Protein AF-A0A5S4F554-F1 (afdb_monomer)

pLDDT: mean 81.74, std 16.65, range [41.47, 95.06]

Nearest PDB structures (foldseek):
  8y7m-assembly1_E  TM=3.000E-01  e=9.072E+00  Influenza A virus (A/nt/60/1968(H3N2))

Solvent-accessible surface area (backbone atoms only — not comparable to full-atom values): 5699 Å² total; per-residue (Å²): 130,79,80,85,76,46,66,34,41,70,66,52,51,30,54,48,36,31,70,71,49,70,40,84,61,59,70,66,56,57,52,46,41,52,51,50,24,53,48,29,72,76,71,40,74,80,87,61,80,95,77,64,80,84,75,72,62,55,78,77,62,79,45,71,58,96,90,38,61,19,28,49,45,72,60,51,55,55,45,35,43,77,59,67,75,45,62,74,63,82,76,129

Organism: NCBI:txid103838

Foldseek 3Di:
DDQPPQWDFLVRLQVVCCVQFVDHDDSVVSVVLVVQLVCCVVPNQPCDPDDDPRQDGQDAFPDADPNTGIHRSVSRVVSCCVNVVGPRPPDD

Radius of gyration: 13.93 Å; Cα contacts (8 Å, |Δi|>4): 96; chains: 1; bounding box: 41×23×31 Å

Secondary structure (DSSP, 8-state):
--GGG-EE-HHHHHHHHHHHH-----HHHHHHHHHHHHHHHHHSS----SSS--PPPPPPPSEEETTEEEEEHHHHHHHHHHTTSSPPP---

Sequence (92 aa):
MDHKHDVVGYAEIIERAKEDFGADFPMSTVRNWEKYRRAWVAKGSPTRSGLRPRETPMPEPVATVNGVPGWCWREIHAWLIASHRVTEPAGE

Structure (mmCIF, N/CA/C/O backbone):
data_AF-A0A5S4F554-F1
#
_entry.id   AF-A0A5S4F554-F1
#
loop_
_atom_site.group_PDB
_atom_site.id
_atom_site.type_symbol
_atom_site.label_atom_id
_atom_site.label_alt_id
_atom_site.label_comp_id
_atom_site.label_asym_id
_atom_site.label_entity_id
_atom_site.label_seq_id
_atom_site.pdbx_PDB_ins_code
_atom_site.Cartn_x
_atom_site.Cartn_y
_atom_site.Cartn_z
_atom_site.occupancy
_atom_site.B_iso_or_equiv
_atom_site.auth_seq_id
_atom_site.auth_comp_id
_atom_site.auth_asym_id
_atom_site.auth_atom_id
_atom_site.pdbx_PDB_model_num
ATOM 1 N N . MET A 1 1 ? -21.929 -8.525 -11.341 1.00 43.66 1 MET A N 1
ATOM 2 C CA . MET A 1 1 ? -21.537 -7.283 -10.644 1.00 43.66 1 MET A CA 1
ATOM 3 C C . MET A 1 1 ? -20.353 -6.712 -11.399 1.00 43.66 1 MET A C 1
ATOM 5 O O . MET A 1 1 ? -19.470 -7.473 -11.765 1.00 43.66 1 MET A O 1
ATOM 9 N N . ASP A 1 2 ? -20.434 -5.444 -11.783 1.00 41.47 2 ASP A N 1
ATOM 10 C CA . ASP A 1 2 ? -19.602 -4.826 -12.818 1.00 41.47 2 ASP A CA 1
ATOM 11 C C . ASP A 1 2 ? -18.152 -4.626 -12.332 1.00 41.47 2 ASP A C 1
ATOM 13 O O . ASP A 1 2 ? -17.855 -3.722 -11.557 1.00 41.47 2 ASP A O 1
ATOM 17 N N . HIS A 1 3 ? -17.237 -5.504 -12.753 1.00 45.41 3 HIS A N 1
ATOM 18 C CA . HIS A 1 3 ? -15.826 -5.490 -12.336 1.00 45.41 3 HIS A CA 1
ATOM 19 C C . HIS A 1 3 ? -15.023 -4.291 -12.885 1.00 45.41 3 HIS A C 1
ATOM 21 O O . HIS A 1 3 ? -13.841 -4.160 -12.575 1.00 45.41 3 HIS A O 1
ATOM 27 N N . LYS A 1 4 ? -15.626 -3.409 -13.698 1.00 50.50 4 LYS A N 1
ATOM 28 C CA . LYS A 1 4 ? -14.933 -2.253 -14.295 1.00 50.50 4 LYS A CA 1
ATOM 29 C C . LYS A 1 4 ? -14.735 -1.067 -13.345 1.00 50.50 4 LYS A C 1
ATOM 31 O O . LYS A 1 4 ? -13.928 -0.201 -13.662 1.00 50.50 4 LYS A O 1
ATOM 36 N N . HIS A 1 5 ? -15.427 -1.027 -12.205 1.00 60.75 5 HIS A N 1
ATOM 37 C CA . HIS A 1 5 ? -15.463 0.153 -11.328 1.00 60.75 5 HIS A CA 1
ATOM 38 C C . HIS A 1 5 ? -14.638 0.045 -10.038 1.00 60.75 5 HIS A C 1
ATOM 40 O O . HIS A 1 5 ? -14.672 0.965 -9.228 1.00 60.75 5 HIS A O 1
ATOM 46 N 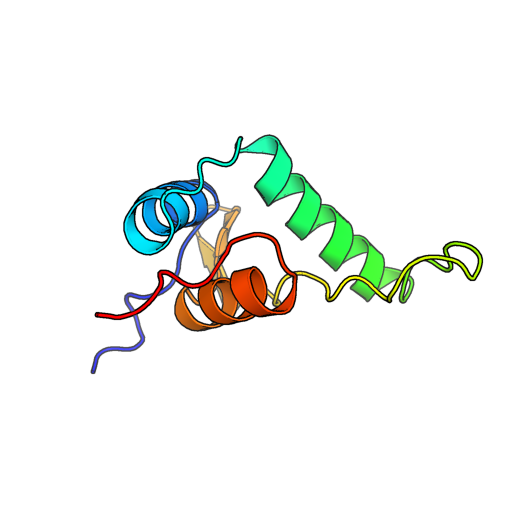N . ASP A 1 6 ? -13.880 -1.035 -9.838 1.00 85.75 6 ASP A N 1
ATOM 47 C CA . ASP A 1 6 ? -13.116 -1.238 -8.597 1.00 85.75 6 ASP A CA 1
ATOM 48 C C . ASP A 1 6 ? -11.609 -0.976 -8.747 1.00 85.75 6 ASP A C 1
ATOM 50 O O . ASP A 1 6 ? -10.793 -1.510 -7.996 1.00 85.75 6 ASP A O 1
ATOM 54 N N . VAL A 1 7 ? -11.231 -0.185 -9.755 1.00 90.50 7 VAL A N 1
ATOM 55 C CA . VAL A 1 7 ? -9.845 0.245 -9.957 1.00 90.50 7 VAL A CA 1
ATOM 56 C C . VAL A 1 7 ? -9.600 1.509 -9.145 1.00 90.50 7 VAL A C 1
ATOM 58 O O . VAL A 1 7 ? -10.211 2.532 -9.426 1.00 90.50 7 VAL A O 1
ATOM 61 N N . VAL A 1 8 ? -8.685 1.435 -8.183 1.00 92.31 8 VAL A N 1
ATOM 62 C CA . VAL A 1 8 ? -8.331 2.534 -7.282 1.00 92.31 8 VAL A CA 1
ATOM 63 C C . VAL A 1 8 ? -6.906 3.022 -7.517 1.00 92.31 8 VAL A C 1
ATOM 65 O O . VAL A 1 8 ? -5.977 2.228 -7.697 1.00 92.31 8 VAL A O 1
ATOM 68 N N . GLY A 1 9 ? -6.727 4.341 -7.503 1.00 93.56 9 GLY A N 1
ATOM 69 C CA . GLY A 1 9 ? -5.424 4.997 -7.436 1.00 93.56 9 GLY A CA 1
ATOM 70 C C . GLY A 1 9 ? -4.947 5.211 -5.996 1.00 93.56 9 GLY A C 1
ATOM 71 O O . GLY A 1 9 ? -5.583 4.808 -5.027 1.00 93.56 9 GLY A O 1
ATOM 72 N N . TYR A 1 10 ? -3.818 5.904 -5.829 1.00 94.25 10 TYR A N 1
ATOM 73 C CA . TYR A 1 10 ? -3.250 6.146 -4.497 1.00 94.25 10 TYR A CA 1
ATOM 74 C C . TYR A 1 10 ? -4.179 6.889 -3.534 1.00 94.25 10 TYR A C 1
ATOM 76 O O . TYR A 1 10 ? -4.197 6.564 -2.354 1.00 94.25 10 TYR A O 1
ATOM 84 N N . ALA A 1 11 ? -4.890 7.910 -4.024 1.00 93.31 11 ALA A N 1
ATOM 85 C CA . ALA A 1 11 ? -5.780 8.716 -3.192 1.00 93.31 11 ALA A CA 1
ATOM 86 C C . ALA A 1 11 ? -6.979 7.885 -2.720 1.00 93.31 11 ALA A C 1
ATOM 88 O O . ALA A 1 11 ? -7.251 7.835 -1.528 1.00 93.31 11 ALA A O 1
ATOM 89 N N . GLU A 1 12 ? -7.599 7.141 -3.634 1.00 94.06 12 GLU A N 1
ATOM 90 C CA . GLU A 1 12 ? -8.740 6.274 -3.328 1.00 94.06 12 GLU A CA 1
ATOM 91 C C . GLU A 1 12 ? -8.366 5.133 -2.375 1.00 94.06 12 GLU A C 1
ATOM 93 O O . GLU A 1 12 ? -9.166 4.767 -1.524 1.00 94.06 12 GLU A O 1
ATOM 98 N N . ILE A 1 13 ? -7.138 4.598 -2.454 1.00 94.62 13 ILE A N 1
ATOM 99 C CA . ILE A 1 13 ? -6.643 3.627 -1.463 1.00 94.62 13 ILE A CA 1
ATOM 100 C C . ILE A 1 13 ? -6.647 4.228 -0.052 1.00 94.62 13 ILE A C 1
ATOM 102 O O . ILE A 1 13 ? -6.969 3.523 0.898 1.00 94.62 13 ILE A O 1
ATOM 106 N N . ILE A 1 14 ? -6.279 5.504 0.101 1.00 95.06 14 ILE A N 1
ATOM 107 C CA . ILE A 1 14 ? -6.254 6.183 1.406 1.00 95.06 14 ILE A CA 1
ATOM 108 C C . ILE A 1 14 ? -7.677 6.436 1.893 1.00 95.06 14 ILE A C 1
ATOM 110 O O . ILE A 1 14 ? -7.987 6.130 3.040 1.00 95.06 14 ILE A O 1
ATOM 114 N N . GLU A 1 15 ? -8.533 6.972 1.022 1.00 94.81 15 GLU A N 1
ATOM 115 C CA . GLU A 1 15 ? -9.931 7.269 1.343 1.00 94.81 15 GLU A CA 1
ATOM 116 C C . GLU A 1 15 ? -10.669 6.003 1.781 1.00 94.81 15 GLU A C 1
ATOM 118 O O . GLU A 1 15 ? -11.196 5.956 2.891 1.00 94.81 15 GLU A O 1
ATOM 123 N N . ARG A 1 16 ? -10.594 4.930 0.990 1.00 94.31 16 ARG A N 1
ATOM 124 C CA . ARG A 1 16 ? -11.247 3.664 1.335 1.00 94.31 16 ARG A CA 1
ATOM 125 C C . ARG A 1 16 ? -10.607 2.968 2.528 1.00 94.31 16 ARG A C 1
ATOM 127 O O . ARG A 1 16 ? -11.316 2.371 3.323 1.00 94.31 16 ARG A O 1
ATOM 134 N N . ALA A 1 17 ? -9.287 3.061 2.718 1.00 93.06 17 ALA A N 1
ATOM 135 C CA . ALA A 1 17 ? -8.667 2.497 3.919 1.00 93.06 17 ALA A CA 1
ATOM 136 C C . ALA A 1 17 ? -9.130 3.208 5.202 1.00 93.06 17 ALA A C 1
ATOM 138 O O . ALA A 1 17 ? -9.255 2.581 6.257 1.00 93.06 17 ALA A O 1
ATOM 139 N N . LYS A 1 18 ? -9.410 4.509 5.106 1.00 93.94 18 LYS A N 1
ATOM 140 C CA . LYS A 1 18 ? -9.977 5.291 6.198 1.00 93.94 18 LYS A CA 1
ATOM 141 C C . LYS A 1 18 ? -11.441 4.941 6.450 1.00 93.94 18 LYS A C 1
ATOM 143 O O . LYS A 1 18 ? -11.827 4.854 7.609 1.00 93.94 18 LYS A O 1
ATOM 148 N N . GLU A 1 19 ? -12.228 4.731 5.399 1.00 92.06 19 GLU A N 1
ATOM 149 C CA . GLU A 1 19 ? -13.636 4.322 5.497 1.00 92.06 19 GLU A CA 1
ATOM 150 C C . GLU A 1 19 ? -13.789 2.894 6.046 1.00 92.06 19 GLU A C 1
ATOM 152 O O . GLU A 1 19 ? -14.504 2.698 7.026 1.00 92.06 19 GLU A O 1
ATOM 157 N N . ASP A 1 20 ? -13.069 1.924 5.477 1.00 91.38 20 ASP A N 1
ATOM 158 C CA . ASP A 1 20 ? -13.225 0.497 5.791 1.00 91.38 20 ASP A CA 1
ATOM 159 C C . ASP A 1 20 ? -12.520 0.099 7.102 1.00 91.38 20 ASP A C 1
ATOM 161 O O . ASP A 1 20 ? -12.990 -0.783 7.822 1.00 91.38 20 ASP A O 1
ATOM 165 N N . PHE A 1 21 ? -11.389 0.739 7.438 1.00 90.94 21 PHE A N 1
ATOM 166 C CA . PHE A 1 21 ? -10.546 0.345 8.580 1.00 90.94 21 PHE A CA 1
ATOM 167 C C . PHE A 1 21 ? -10.292 1.455 9.607 1.00 90.94 21 PHE A C 1
ATOM 169 O O . PHE A 1 21 ? -9.594 1.222 10.596 1.00 90.94 21 PHE A O 1
ATOM 176 N N . GLY A 1 22 ? -10.758 2.686 9.370 1.00 92.12 22 GLY A N 1
ATOM 177 C CA . GLY A 1 22 ? -10.367 3.840 10.188 1.00 92.12 22 GLY A CA 1
ATOM 178 C C . GLY A 1 22 ? -8.879 4.203 10.075 1.00 92.12 22 GLY A C 1
ATOM 179 O O . GLY A 1 22 ? -8.365 4.955 10.904 1.00 92.12 22 GLY A O 1
ATOM 180 N N . ALA A 1 23 ? -8.165 3.662 9.080 1.00 91.12 23 ALA A N 1
ATOM 181 C CA . ALA A 1 23 ? -6.725 3.827 8.926 1.00 91.12 23 ALA A CA 1
ATOM 182 C C . ALA A 1 23 ? -6.396 4.995 7.987 1.00 91.12 23 ALA A C 1
ATOM 184 O O . ALA A 1 23 ? -6.737 4.974 6.807 1.00 91.12 23 ALA A O 1
ATOM 185 N N . ASP A 1 24 ? -5.689 6.003 8.500 1.00 93.06 24 ASP A N 1
ATOM 186 C CA . ASP A 1 24 ? -5.258 7.162 7.715 1.00 93.06 24 ASP A CA 1
ATOM 187 C C . ASP A 1 24 ? -3.781 7.019 7.320 1.00 93.06 24 ASP A C 1
ATOM 189 O O . ASP A 1 24 ? -2.888 6.936 8.172 1.00 93.06 24 ASP A O 1
ATOM 193 N N . PHE A 1 25 ? -3.517 6.966 6.015 1.00 92.69 25 PHE A N 1
ATOM 194 C CA . PHE A 1 25 ? -2.173 6.821 5.471 1.00 92.69 25 PHE A CA 1
ATOM 195 C C . PHE A 1 25 ? -1.765 8.071 4.691 1.00 92.69 25 PHE A C 1
ATOM 197 O O . PHE A 1 25 ? -2.489 8.513 3.800 1.00 92.69 25 PHE A O 1
ATOM 204 N N . PRO A 1 26 ? -0.547 8.600 4.894 1.00 94.75 26 PRO A N 1
ATOM 205 C CA . PRO A 1 26 ? -0.048 9.648 4.023 1.00 94.75 26 PRO A CA 1
ATOM 206 C C . PRO A 1 26 ? 0.236 9.087 2.622 1.00 94.75 26 PRO A C 1
ATOM 208 O O . PRO A 1 26 ? 0.720 7.965 2.459 1.00 94.75 26 PRO A O 1
ATOM 211 N N . MET A 1 27 ? 0.041 9.917 1.594 1.00 94.19 27 MET A N 1
ATOM 212 C CA . MET A 1 27 ? 0.319 9.589 0.185 1.00 94.19 27 MET A CA 1
ATOM 213 C C . MET A 1 27 ? 1.722 8.999 -0.048 1.00 94.19 27 MET A C 1
ATOM 215 O O . MET A 1 27 ? 1.911 8.107 -0.877 1.00 94.19 27 MET A O 1
ATOM 219 N N . SER A 1 28 ? 2.725 9.474 0.693 1.00 94.50 28 SER A N 1
ATOM 220 C CA . SER A 1 28 ? 4.099 8.963 0.627 1.00 94.50 28 SER A CA 1
ATOM 221 C C . SER A 1 28 ? 4.215 7.499 1.059 1.00 94.50 28 SER A C 1
ATOM 223 O O . SER A 1 28 ? 5.022 6.768 0.487 1.00 94.50 28 SER A O 1
ATOM 225 N N . THR A 1 29 ? 3.401 7.051 2.017 1.00 94.12 29 THR A N 1
ATOM 226 C CA . THR A 1 29 ? 3.367 5.659 2.480 1.00 94.12 29 THR A CA 1
ATOM 227 C C . THR A 1 29 ? 2.867 4.737 1.377 1.00 94.12 29 THR A C 1
ATOM 229 O O . THR A 1 29 ? 3.547 3.765 1.049 1.00 94.12 29 THR A O 1
ATOM 232 N N . VAL A 1 30 ? 1.752 5.083 0.727 1.00 93.25 30 VAL A N 1
ATOM 233 C CA . VAL A 1 30 ? 1.193 4.259 -0.356 1.00 93.25 30 VAL A CA 1
ATOM 234 C C . VAL A 1 30 ? 2.146 4.202 -1.556 1.00 93.25 30 VAL A C 1
ATOM 236 O O . VAL A 1 30 ? 2.424 3.130 -2.093 1.00 93.25 30 VAL A O 1
ATOM 239 N N . ARG A 1 31 ? 2.768 5.334 -1.918 1.00 93.50 31 ARG A N 1
ATOM 240 C CA . ARG A 1 31 ? 3.822 5.370 -2.949 1.00 93.50 31 ARG A CA 1
ATOM 241 C C . ARG A 1 31 ? 5.051 4.537 -2.573 1.00 93.50 31 ARG A C 1
ATOM 243 O O . ARG A 1 31 ? 5.668 3.920 -3.439 1.00 93.50 31 ARG A O 1
ATOM 250 N N . ASN A 1 32 ? 5.426 4.502 -1.295 1.00 92.12 32 ASN A N 1
ATOM 251 C CA . ASN A 1 32 ? 6.537 3.674 -0.827 1.00 92.12 32 ASN A CA 1
ATOM 252 C C . ASN A 1 32 ? 6.225 2.177 -0.936 1.00 92.12 32 ASN A C 1
ATOM 254 O O . ASN A 1 32 ? 7.124 1.413 -1.287 1.00 92.12 32 ASN A O 1
ATOM 258 N N . TRP A 1 33 ? 4.980 1.753 -0.698 1.00 92.31 33 TRP A N 1
ATOM 259 C CA . TRP A 1 33 ? 4.566 0.365 -0.928 1.00 92.31 33 TRP A CA 1
ATOM 260 C C . TRP A 1 33 ? 4.710 -0.026 -2.400 1.00 92.31 33 TRP A C 1
ATOM 262 O O . TRP A 1 33 ? 5.282 -1.074 -2.707 1.00 92.31 33 TRP A O 1
ATOM 272 N N . GLU A 1 34 ? 4.296 0.854 -3.313 1.00 92.56 34 GLU A N 1
ATOM 273 C CA . GLU A 1 34 ? 4.464 0.644 -4.752 1.00 92.56 34 GLU A CA 1
ATOM 274 C C . GLU A 1 34 ? 5.944 0.565 -5.159 1.00 92.56 34 GLU A C 1
ATOM 276 O O . GLU A 1 34 ? 6.367 -0.348 -5.876 1.00 92.56 34 GLU A O 1
ATOM 281 N N . LYS A 1 35 ? 6.763 1.494 -4.656 1.00 89.94 35 LYS A N 1
ATOM 282 C CA . LYS A 1 35 ? 8.212 1.503 -4.880 1.00 89.94 35 LYS A CA 1
ATOM 283 C C . LYS A 1 35 ? 8.866 0.216 -4.376 1.00 89.94 35 LYS A C 1
ATOM 285 O O . LYS A 1 35 ? 9.722 -0.342 -5.064 1.00 89.94 35 LYS A O 1
ATOM 290 N N . TYR A 1 36 ? 8.463 -0.262 -3.199 1.00 87.38 36 TYR A N 1
ATOM 291 C CA . TYR A 1 36 ? 8.957 -1.510 -2.625 1.00 87.38 36 TYR A CA 1
ATOM 292 C C . TYR A 1 36 ? 8.575 -2.714 -3.487 1.00 87.38 36 TYR A C 1
ATOM 294 O O . TYR A 1 36 ? 9.442 -3.523 -3.807 1.00 87.38 36 TYR A O 1
ATOM 302 N N . ARG A 1 37 ? 7.322 -2.788 -3.955 1.00 89.56 37 ARG A N 1
ATOM 303 C CA . ARG A 1 37 ? 6.883 -3.818 -4.906 1.00 89.56 37 ARG A CA 1
ATOM 304 C C . ARG A 1 37 ? 7.726 -3.803 -6.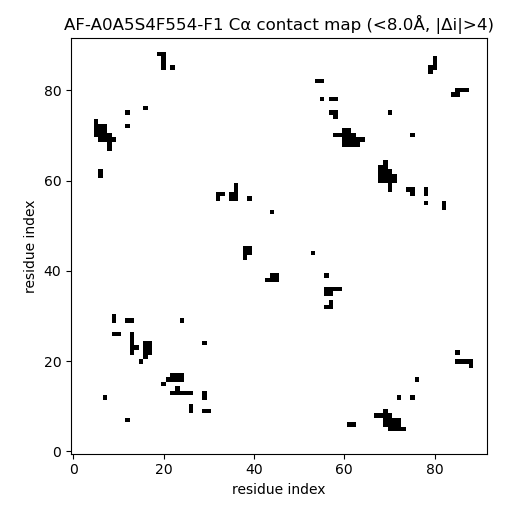180 1.00 89.56 37 ARG A C 1
ATOM 306 O O . ARG A 1 37 ? 8.217 -4.846 -6.592 1.00 89.56 37 ARG A O 1
ATOM 313 N N . ARG A 1 38 ? 7.936 -2.636 -6.800 1.00 87.75 38 ARG A N 1
ATOM 314 C CA . ARG A 1 38 ? 8.770 -2.527 -8.013 1.00 87.75 38 ARG A CA 1
ATOM 315 C C . ARG A 1 38 ? 10.189 -3.042 -7.768 1.00 87.75 38 ARG A C 1
ATOM 317 O O . ARG A 1 38 ? 10.727 -3.763 -8.602 1.00 87.75 38 ARG A O 1
ATOM 324 N N . ALA A 1 39 ? 10.784 -2.703 -6.623 1.00 84.69 39 ALA A N 1
ATOM 325 C CA . ALA A 1 39 ? 12.099 -3.211 -6.242 1.00 84.69 39 ALA A CA 1
ATOM 326 C C . ALA A 1 39 ? 12.093 -4.736 -6.037 1.00 84.69 39 ALA A C 1
ATOM 328 O O . ALA A 1 39 ? 13.016 -5.405 -6.497 1.00 84.69 39 ALA A O 1
ATOM 329 N N . TRP A 1 40 ? 11.040 -5.270 -5.410 1.00 82.88 40 TRP A N 1
ATOM 330 C CA . TRP A 1 40 ? 10.836 -6.702 -5.202 1.00 82.88 40 TRP A CA 1
ATOM 331 C C . TRP A 1 40 ? 10.729 -7.471 -6.521 1.00 82.88 40 TRP A C 1
ATOM 333 O O . TRP A 1 40 ? 11.372 -8.502 -6.687 1.00 82.88 40 TRP A O 1
ATOM 343 N N . VAL A 1 41 ? 9.956 -6.963 -7.483 1.00 81.81 41 VAL A N 1
ATOM 344 C CA . VAL A 1 41 ? 9.809 -7.583 -8.810 1.00 81.81 41 VAL A CA 1
ATOM 345 C C . VAL A 1 41 ? 11.117 -7.512 -9.600 1.00 81.81 41 VAL A C 1
ATOM 347 O O . VAL A 1 41 ? 11.522 -8.495 -10.208 1.00 81.81 41 VAL A O 1
ATOM 350 N N . ALA A 1 42 ? 11.812 -6.371 -9.565 1.00 81.19 42 ALA A N 1
ATOM 351 C CA . ALA A 1 42 ? 13.022 -6.168 -10.360 1.00 81.19 42 ALA A CA 1
ATOM 352 C C . ALA A 1 42 ? 14.250 -6.933 -9.838 1.00 81.19 42 ALA A C 1
ATOM 354 O O . ALA A 1 42 ? 15.117 -7.300 -10.627 1.00 81.19 42 ALA A O 1
ATOM 355 N N . LYS A 1 43 ? 14.377 -7.111 -8.518 1.00 75.00 43 LYS A N 1
ATOM 356 C CA . LYS A 1 43 ? 15.600 -7.638 -7.880 1.00 75.00 43 LYS A CA 1
ATOM 357 C C . LYS A 1 43 ? 15.367 -8.900 -7.047 1.00 75.00 43 LYS A C 1
ATOM 359 O O . LYS A 1 43 ? 16.317 -9.424 -6.471 1.00 75.00 43 LYS A O 1
ATOM 364 N N . GLY A 1 44 ? 14.127 -9.380 -6.972 1.00 63.84 44 GLY A N 1
ATOM 365 C CA . GLY A 1 44 ? 13.697 -10.325 -5.947 1.00 63.84 44 GLY A CA 1
ATOM 366 C C . GLY A 1 44 ? 13.500 -9.640 -4.591 1.00 63.84 44 GLY A C 1
ATOM 367 O O . GLY A 1 44 ? 13.786 -8.452 -4.422 1.00 63.84 44 GLY A O 1
ATOM 368 N N . SER A 1 45 ? 13.006 -10.402 -3.608 1.00 59.62 45 SER A N 1
ATOM 369 C CA . SER A 1 45 ? 12.910 -9.967 -2.206 1.00 59.62 45 SER A CA 1
ATOM 370 C C . SER A 1 45 ? 14.195 -9.251 -1.794 1.00 59.62 45 SER A C 1
ATOM 372 O O . SER A 1 45 ? 15.252 -9.877 -1.897 1.00 59.62 45 SER A O 1
ATOM 374 N N . PRO A 1 46 ? 14.161 -7.999 -1.293 1.00 56.19 46 PRO A N 1
ATOM 375 C CA . PRO A 1 46 ? 15.355 -7.404 -0.725 1.00 56.19 46 PRO A CA 1
ATOM 376 C C . PRO A 1 46 ? 15.793 -8.309 0.422 1.00 56.19 46 PRO A C 1
ATOM 378 O O . PRO A 1 46 ? 15.079 -8.464 1.414 1.00 56.19 46 PRO A O 1
ATOM 381 N N . THR A 1 47 ? 16.931 -8.976 0.242 1.00 52.47 47 THR A N 1
ATOM 382 C CA . THR A 1 47 ? 17.542 -9.854 1.236 1.00 52.47 47 THR A CA 1
ATOM 383 C C . THR A 1 47 ? 17.961 -8.985 2.414 1.00 52.47 47 THR A C 1
ATOM 385 O O . THR A 1 47 ? 19.082 -8.490 2.478 1.00 52.47 47 THR A O 1
ATOM 388 N N . ARG A 1 48 ? 17.029 -8.711 3.327 1.00 49.12 48 ARG A N 1
ATOM 389 C CA . ARG A 1 48 ? 17.317 -8.018 4.576 1.00 49.12 48 ARG A CA 1
ATOM 390 C C . ARG A 1 48 ? 17.569 -9.094 5.618 1.00 49.12 48 ARG A C 1
ATOM 392 O O . ARG A 1 48 ? 16.686 -9.894 5.904 1.00 49.12 48 ARG A O 1
ATOM 399 N N . SER A 1 49 ? 18.806 -9.136 6.102 1.00 48.56 49 SER A N 1
ATOM 400 C CA . SER A 1 49 ? 19.352 -10.082 7.074 1.00 48.56 49 SER A CA 1
ATOM 401 C C . SER A 1 49 ? 18.309 -10.636 8.052 1.00 48.56 49 SER A C 1
ATOM 403 O O . SER A 1 49 ? 17.833 -9.891 8.900 1.00 48.56 49 SER A O 1
ATOM 405 N N . GLY A 1 50 ? 17.972 -11.924 7.896 1.00 45.41 50 GLY A N 1
ATOM 406 C CA . GLY A 1 50 ? 17.490 -12.921 8.874 1.00 45.41 50 GLY A CA 1
ATOM 407 C C . GLY A 1 50 ? 16.391 -12.621 9.908 1.00 45.41 50 GLY A C 1
ATOM 408 O O . GLY A 1 50 ? 15.946 -13.561 10.553 1.00 45.41 50 GLY A O 1
ATOM 409 N N . LEU A 1 51 ? 15.957 -11.378 10.119 1.00 48.28 51 LEU A N 1
ATOM 410 C CA . LEU A 1 51 ? 15.288 -10.962 11.362 1.00 48.28 51 LEU A CA 1
ATOM 411 C C . LEU A 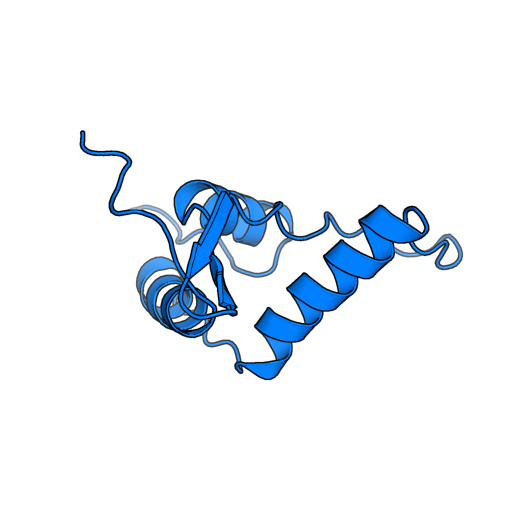1 51 ? 13.891 -10.365 11.174 1.00 48.28 51 LEU A C 1
ATOM 413 O O . LEU A 1 51 ? 13.262 -9.986 12.159 1.00 48.28 51 LEU A O 1
ATOM 417 N N . ARG A 1 52 ? 13.384 -10.251 9.943 1.00 47.09 52 ARG A N 1
ATOM 418 C CA . ARG A 1 52 ? 12.009 -9.789 9.701 1.00 47.09 52 ARG A CA 1
ATOM 419 C C . ARG A 1 52 ? 11.300 -10.722 8.721 1.00 47.09 52 ARG A C 1
ATOM 421 O O . ARG A 1 52 ? 11.939 -11.136 7.750 1.00 47.09 52 ARG A O 1
ATOM 428 N N . PRO A 1 53 ? 10.017 -11.058 8.957 1.00 49.28 53 PRO A N 1
ATOM 429 C CA . PRO A 1 53 ? 9.230 -11.807 7.989 1.00 49.28 53 PRO A CA 1
ATOM 430 C C . PRO A 1 53 ? 9.291 -11.103 6.631 1.00 49.28 53 PRO A C 1
ATOM 432 O O . PRO A 1 53 ? 9.347 -9.873 6.569 1.00 49.28 53 PRO A O 1
ATOM 435 N N . ARG A 1 54 ? 9.312 -11.890 5.549 1.00 57.47 54 ARG A N 1
ATOM 436 C CA . ARG A 1 54 ? 9.182 -11.384 4.178 1.00 57.47 54 ARG A CA 1
ATOM 437 C C . ARG A 1 54 ? 7.924 -10.516 4.122 1.00 57.47 54 ARG A C 1
ATOM 439 O O . ARG A 1 54 ? 6.826 -11.053 4.198 1.00 57.47 54 ARG A O 1
ATOM 446 N N . GLU A 1 55 ? 8.075 -9.195 4.048 1.00 68.69 55 GLU A N 1
ATOM 447 C CA . GLU A 1 55 ? 6.930 -8.310 3.843 1.00 68.69 55 GLU A CA 1
ATOM 448 C C . GLU A 1 55 ? 6.294 -8.680 2.502 1.00 68.69 55 GLU A C 1
ATOM 450 O O . GLU A 1 55 ? 6.961 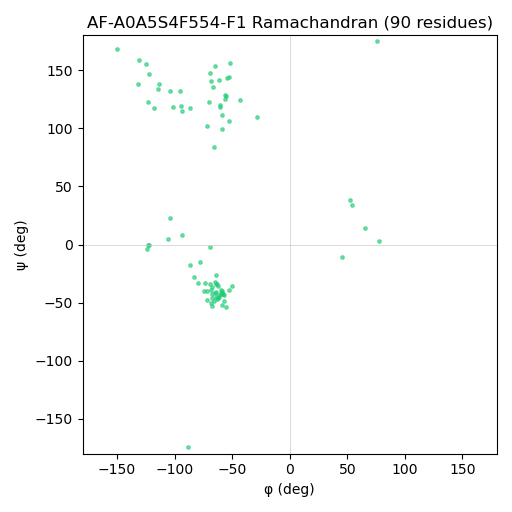-8.627 1.467 1.00 68.69 55 GLU A O 1
ATOM 455 N N . THR A 1 56 ? 5.023 -9.080 2.514 1.00 80.38 56 THR A N 1
ATOM 456 C CA . THR A 1 56 ? 4.276 -9.347 1.283 1.00 80.38 56 THR A CA 1
ATOM 457 C C . THR A 1 56 ? 4.223 -8.049 0.472 1.00 80.38 56 THR A C 1
ATOM 459 O O . THR A 1 56 ? 3.691 -7.054 0.977 1.00 80.38 56 THR A O 1
ATOM 462 N N . PRO A 1 57 ? 4.781 -7.999 -0.753 1.00 87.94 57 PRO A N 1
ATOM 463 C CA . PRO A 1 57 ? 4.752 -6.784 -1.554 1.00 87.94 57 PRO A CA 1
ATOM 464 C C . PRO A 1 57 ? 3.309 -6.431 -1.927 1.00 87.94 57 PRO A C 1
ATOM 466 O O . PRO A 1 57 ? 2.450 -7.306 -2.009 1.00 87.94 57 PRO A O 1
ATOM 469 N N . MET A 1 58 ? 3.060 -5.142 -2.165 1.00 91.75 58 MET A N 1
ATOM 470 C CA . MET A 1 58 ? 1.772 -4.667 -2.676 1.00 91.75 58 MET A CA 1
ATOM 471 C C . MET A 1 58 ? 1.402 -5.415 -3.972 1.00 91.75 58 MET A C 1
ATOM 473 O O . MET A 1 58 ? 2.309 -5.685 -4.766 1.00 91.75 58 MET A O 1
ATOM 477 N N . PRO A 1 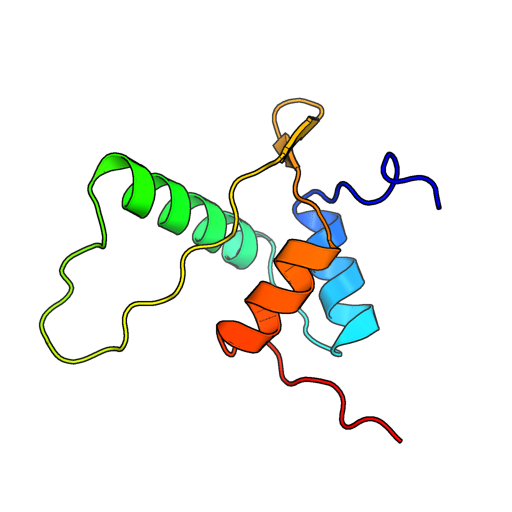59 ? 0.117 -5.729 -4.216 1.00 92.75 59 PRO A N 1
ATOM 478 C CA . PRO A 1 59 ? -0.332 -6.352 -5.457 1.0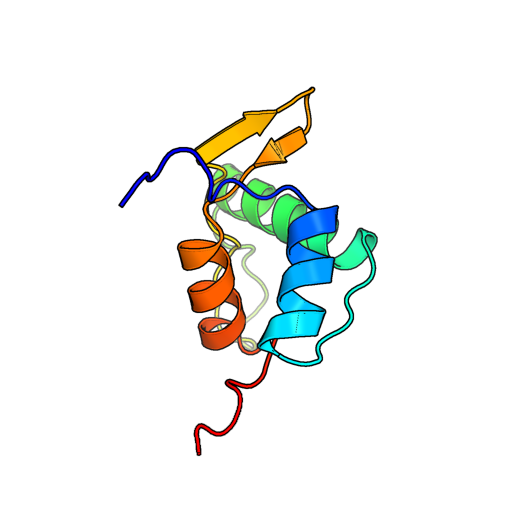0 92.75 59 PRO A CA 1
ATOM 479 C C . PRO A 1 59 ? 0.130 -5.607 -6.713 1.00 92.75 59 PRO A C 1
ATOM 481 O O . PRO A 1 59 ? 0.439 -4.408 -6.691 1.00 92.75 59 PRO A O 1
ATOM 484 N N . GLU A 1 60 ? 0.197 -6.325 -7.831 1.00 92.12 60 GLU A N 1
ATOM 485 C CA . GLU A 1 60 ? 0.509 -5.703 -9.113 1.00 92.12 60 GLU A CA 1
ATOM 486 C C . GLU A 1 60 ? -0.637 -4.790 -9.562 1.00 92.12 60 GLU A C 1
ATOM 488 O O . GLU A 1 60 ? -1.805 -5.122 -9.361 1.00 92.12 60 GLU A O 1
ATOM 493 N N . PRO A 1 61 ? -0.332 -3.619 -10.143 1.00 93.25 61 PRO A N 1
ATOM 494 C CA . PRO A 1 61 ? -1.371 -2.770 -10.697 1.00 93.25 61 PRO A CA 1
ATOM 495 C C . PRO A 1 61 ? -2.022 -3.457 -11.899 1.00 93.25 61 PRO A C 1
ATOM 497 O O . PRO A 1 61 ? -1.336 -3.977 -12.777 1.00 93.25 61 PRO A O 1
ATOM 500 N N . VAL A 1 62 ? -3.350 -3.415 -11.953 1.00 92.94 62 VAL A N 1
ATOM 501 C CA . VAL A 1 62 ? -4.160 -4.000 -13.032 1.00 92.94 62 VAL A CA 1
ATOM 502 C C . VAL A 1 62 ? -4.344 -3.038 -14.207 1.00 92.94 62 VAL A C 1
ATOM 504 O O . VAL A 1 62 ? -4.708 -3.454 -15.304 1.00 92.94 62 VAL A O 1
ATOM 507 N N . ALA A 1 63 ? -4.098 -1.742 -13.990 1.00 89.75 63 ALA A N 1
ATOM 508 C CA . ALA A 1 63 ? -4.251 -0.703 -15.000 1.00 89.75 63 ALA A CA 1
ATOM 509 C C . ALA A 1 63 ? -3.281 0.465 -14.773 1.00 89.75 63 ALA A C 1
ATOM 511 O O . ALA A 1 63 ? -2.656 0.602 -13.723 1.00 89.75 63 ALA A O 1
ATOM 512 N N . THR A 1 64 ? -3.178 1.340 -15.772 1.00 89.69 64 THR A N 1
ATOM 513 C CA . THR A 1 64 ? -2.591 2.677 -15.629 1.00 89.69 64 THR A CA 1
ATOM 514 C C . THR A 1 64 ? -3.631 3.702 -16.059 1.00 89.69 64 THR A C 1
ATOM 516 O O . THR A 1 64 ? -4.109 3.654 -17.190 1.00 89.69 64 THR A O 1
ATOM 519 N N . VAL A 1 65 ? -3.975 4.630 -15.170 1.00 78.44 65 VAL A N 1
ATOM 520 C CA . VAL A 1 65 ? -4.951 5.698 -15.407 1.00 78.44 65 VAL A CA 1
ATOM 521 C C . VAL A 1 65 ? -4.216 7.029 -15.287 1.00 78.44 65 VAL A C 1
ATOM 523 O O . VAL A 1 65 ? -3.652 7.337 -14.242 1.00 78.44 65 VAL A O 1
ATOM 526 N N . ASN A 1 66 ? -4.160 7.808 -16.371 1.00 82.38 66 ASN A N 1
ATOM 527 C CA . ASN A 1 66 ? -3.458 9.102 -16.415 1.00 82.38 66 ASN A CA 1
ATOM 528 C C . ASN A 1 66 ? -1.989 9.044 -15.937 1.00 82.38 66 ASN A C 1
ATOM 530 O O . ASN A 1 66 ? -1.507 9.942 -15.251 1.00 82.38 66 ASN A O 1
ATOM 534 N N . GLY A 1 67 ? -1.273 7.966 -16.271 1.00 84.31 67 GLY A N 1
ATOM 535 C CA . GLY A 1 67 ? 0.126 7.764 -15.864 1.00 84.31 67 GLY A CA 1
ATOM 536 C C . GLY A 1 67 ? 0.312 7.312 -14.410 1.00 84.31 67 GLY A C 1
ATOM 537 O O . GLY A 1 67 ? 1.447 7.140 -13.966 1.00 84.31 67 GLY A O 1
ATOM 538 N N . VAL A 1 68 ? -0.782 7.087 -13.678 1.00 86.94 68 VAL A N 1
ATOM 539 C CA . VAL A 1 68 ? -0.781 6.560 -12.313 1.00 86.94 68 VAL A CA 1
ATOM 540 C C . VAL A 1 68 ? -1.196 5.084 -12.344 1.00 86.94 68 VAL A C 1
ATOM 542 O O . VAL A 1 68 ? -2.176 4.743 -13.007 1.00 86.94 68 VAL A O 1
ATOM 545 N N . PRO A 1 69 ? -0.468 4.182 -11.667 1.00 91.50 69 PRO A N 1
ATOM 546 C CA . PRO A 1 69 ? -0.894 2.792 -11.513 1.00 91.50 69 PRO A CA 1
ATOM 547 C C . PRO A 1 69 ? -2.228 2.701 -10.759 1.00 91.50 69 PRO A C 1
ATOM 549 O O . PRO A 1 69 ? -2.459 3.447 -9.807 1.00 91.50 69 PRO A O 1
ATOM 552 N N . GLY A 1 70 ? -3.085 1.778 -11.185 1.00 93.25 70 GLY A N 1
ATOM 553 C CA . GLY A 1 70 ? -4.361 1.471 -10.547 1.00 93.25 70 GLY A CA 1
ATOM 554 C C . GLY A 1 70 ? -4.443 0.004 -10.141 1.00 93.25 70 GLY A C 1
ATOM 555 O O . GLY A 1 70 ? -3.911 -0.867 -10.834 1.00 93.25 70 GLY A O 1
ATOM 556 N N . TRP A 1 71 ? -5.125 -0.269 -9.033 1.00 94.62 71 TRP A N 1
ATOM 557 C CA . TRP A 1 71 ? -5.265 -1.602 -8.439 1.00 94.62 71 TRP A CA 1
ATOM 558 C C . TRP A 1 71 ? -6.718 -1.991 -8.257 1.00 94.62 71 TRP A C 1
ATOM 560 O O . TRP A 1 71 ? -7.558 -1.121 -8.085 1.00 94.62 71 TRP A O 1
ATOM 570 N N . CYS A 1 72 ? -7.012 -3.288 -8.212 1.00 94.06 72 CYS A N 1
ATOM 571 C CA . CYS A 1 72 ? -8.305 -3.743 -7.718 1.00 94.06 72 CYS A CA 1
ATOM 572 C C . CYS A 1 72 ? -8.386 -3.499 -6.202 1.00 94.06 72 CYS A C 1
ATOM 574 O O . CYS A 1 72 ? -7.542 -4.011 -5.459 1.00 94.06 72 CYS A O 1
ATOM 576 N N . TRP A 1 73 ? -9.388 -2.747 -5.730 1.00 93.19 73 TRP A N 1
ATOM 577 C CA . TRP A 1 73 ? -9.545 -2.478 -4.294 1.00 93.19 73 TRP A CA 1
ATOM 578 C C . TRP A 1 73 ? -9.658 -3.770 -3.499 1.00 93.19 73 TRP A C 1
ATOM 580 O O . TRP A 1 73 ? -8.966 -3.913 -2.501 1.00 93.19 73 TRP A O 1
ATOM 590 N N . ARG A 1 74 ? -10.436 -4.749 -3.974 1.00 92.12 74 ARG A N 1
ATOM 591 C CA . ARG A 1 74 ? -10.562 -6.051 -3.300 1.00 92.12 74 ARG A CA 1
ATOM 592 C C . ARG A 1 74 ? -9.211 -6.720 -3.009 1.00 92.12 74 ARG A C 1
ATOM 594 O O . ARG A 1 74 ? -9.038 -7.322 -1.951 1.00 92.12 74 ARG A O 1
ATOM 601 N N . GLU A 1 75 ? -8.251 -6.618 -3.928 1.00 93.56 75 GLU A N 1
ATOM 602 C CA . GLU A 1 75 ? -6.907 -7.181 -3.742 1.00 93.56 75 GLU A CA 1
ATOM 603 C C . GLU A 1 75 ? -6.066 -6.349 -2.770 1.00 93.56 75 GLU A C 1
ATOM 605 O O . GLU A 1 75 ? -5.369 -6.914 -1.926 1.00 93.56 75 GLU A O 1
ATOM 610 N N . ILE A 1 76 ? -6.156 -5.016 -2.845 1.00 94.44 76 ILE A N 1
ATOM 611 C CA . ILE A 1 76 ? -5.494 -4.114 -1.892 1.00 94.44 76 ILE A CA 1
ATOM 612 C C . ILE A 1 76 ? -6.037 -4.313 -0.481 1.00 94.44 76 ILE A C 1
ATOM 614 O O . ILE A 1 76 ? -5.248 -4.455 0.445 1.00 94.44 76 ILE A O 1
ATOM 618 N N . HIS A 1 77 ? -7.353 -4.375 -0.319 1.00 93.19 77 HIS A N 1
ATOM 619 C CA . HIS A 1 77 ? -8.037 -4.598 0.947 1.00 93.19 77 HIS A CA 1
ATOM 620 C C . HIS A 1 77 ? -7.548 -5.891 1.615 1.00 93.19 77 HIS A C 1
ATOM 622 O O . HIS A 1 77 ? -7.049 -5.864 2.740 1.00 93.19 77 HIS A O 1
ATOM 628 N N . ALA A 1 78 ? -7.597 -7.020 0.897 1.00 92.44 78 ALA A N 1
ATOM 629 C CA . ALA A 1 78 ? -7.092 -8.298 1.401 1.00 92.44 78 ALA A CA 1
ATOM 630 C C . ALA A 1 78 ? -5.596 -8.232 1.759 1.00 92.44 78 ALA A C 1
ATOM 632 O O . ALA A 1 78 ? -5.163 -8.769 2.781 1.00 92.44 78 ALA A O 1
ATOM 633 N N . TRP A 1 79 ? -4.797 -7.540 0.944 1.00 93.62 79 TRP A N 1
ATOM 634 C CA . TRP A 1 79 ? -3.374 -7.358 1.204 1.00 93.62 79 TRP A CA 1
ATOM 635 C C . TRP A 1 79 ? -3.088 -6.471 2.424 1.00 93.62 79 TRP A C 1
ATOM 637 O O . TRP A 1 79 ? -2.166 -6.775 3.181 1.00 93.62 79 TRP A O 1
ATOM 647 N N . LEU A 1 80 ? -3.850 -5.399 2.653 1.00 93.31 80 LEU A N 1
ATOM 648 C CA . LEU A 1 80 ? -3.683 -4.514 3.810 1.00 93.31 80 LEU A CA 1
ATOM 649 C C . LEU A 1 80 ? -3.853 -5.292 5.122 1.00 93.31 80 LEU A C 1
ATOM 651 O O . LEU A 1 80 ? -3.038 -5.126 6.033 1.00 93.31 80 LEU A O 1
ATOM 655 N 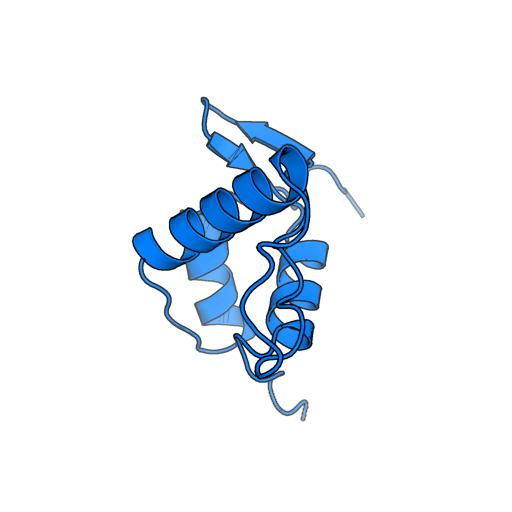N . ILE A 1 81 ? -4.843 -6.188 5.181 1.00 91.88 81 ILE A N 1
ATOM 656 C CA . ILE A 1 81 ? -5.083 -7.081 6.325 1.00 91.88 81 ILE A CA 1
ATOM 657 C C . ILE A 1 81 ? -3.939 -8.096 6.454 1.00 91.88 81 ILE A C 1
ATOM 659 O O . ILE A 1 81 ? -3.290 -8.182 7.497 1.00 91.88 81 ILE A O 1
ATOM 663 N N . ALA A 1 82 ? -3.625 -8.823 5.376 1.00 89.94 82 ALA A N 1
ATOM 664 C CA . ALA A 1 82 ? -2.606 -9.878 5.392 1.00 89.94 82 ALA A CA 1
ATOM 665 C C . ALA A 1 82 ? -1.184 -9.359 5.681 1.00 89.94 82 ALA A C 1
ATOM 667 O O . ALA A 1 82 ? -0.334 -10.094 6.179 1.00 89.94 82 ALA A O 1
ATOM 668 N N . SER A 1 83 ? -0.907 -8.094 5.357 1.00 88.12 83 SER A N 1
ATOM 669 C CA . SER A 1 83 ? 0.368 -7.421 5.632 1.00 88.12 83 SER A CA 1
ATOM 670 C C . SER A 1 83 ? 0.376 -6.641 6.952 1.00 88.12 83 SER A C 1
ATOM 672 O O . SER A 1 83 ? 1.336 -5.905 7.205 1.00 88.12 83 SER A O 1
ATOM 674 N N . HIS A 1 84 ? -0.670 -6.791 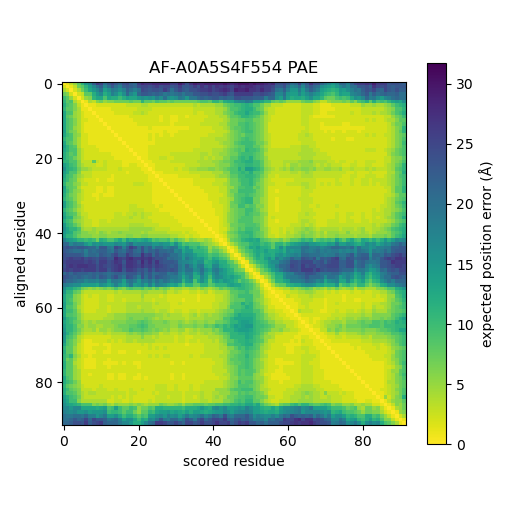7.775 1.00 88.38 84 HIS A N 1
ATOM 675 C CA . HIS A 1 84 ? -0.842 -6.141 9.077 1.00 88.38 84 HIS A CA 1
ATOM 676 C C . HIS A 1 84 ? -0.707 -4.608 9.031 1.00 88.38 84 HIS A C 1
ATOM 678 O O . HIS A 1 84 ? -0.177 -3.989 9.953 1.00 88.38 84 HIS A O 1
ATOM 684 N N . ARG A 1 85 ? -1.139 -3.984 7.928 1.00 87.62 85 ARG A N 1
ATOM 685 C CA . ARG A 1 85 ? -1.150 -2.515 7.768 1.00 87.62 85 ARG A CA 1
ATOM 686 C C . ARG A 1 85 ? -2.383 -1.886 8.384 1.00 87.62 85 ARG A C 1
ATOM 688 O O . ARG A 1 85 ? -2.332 -0.737 8.805 1.00 87.62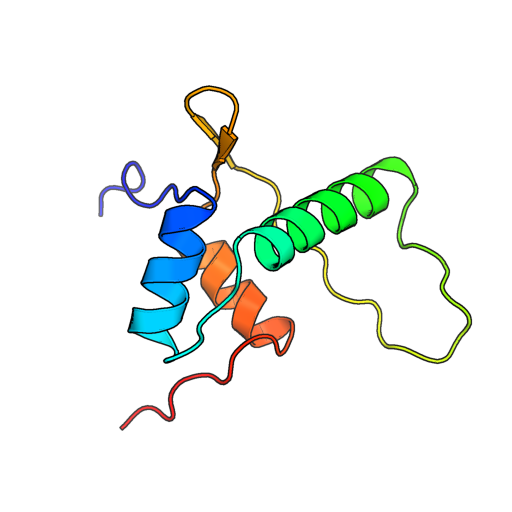 85 ARG A O 1
ATOM 695 N N . VAL A 1 86 ? -3.458 -2.654 8.420 1.00 89.44 86 VAL A N 1
ATOM 696 C CA . VAL A 1 86 ? -4.728 -2.324 9.051 1.00 89.44 86 VAL A CA 1
ATOM 697 C C . VAL A 1 86 ? -5.143 -3.498 9.926 1.00 89.44 86 VAL A C 1
ATOM 699 O O . VAL A 1 86 ? -4.684 -4.627 9.725 1.00 89.44 86 VAL A O 1
ATOM 702 N N . THR A 1 87 ? -6.015 -3.227 10.885 1.00 83.19 87 THR A N 1
ATOM 703 C CA . THR A 1 87 ? -6.713 -4.270 11.634 1.00 83.19 87 THR A CA 1
ATOM 704 C C . THR A 1 87 ? -8.058 -4.477 10.961 1.00 83.19 87 THR A C 1
ATOM 706 O O . THR A 1 87 ? -8.735 -3.497 10.663 1.00 83.19 87 THR A O 1
ATOM 709 N N . GLU A 1 88 ? -8.432 -5.729 10.700 1.00 75.19 88 GLU A N 1
ATOM 710 C CA . GLU A 1 88 ? -9.782 -6.042 10.229 1.00 75.19 88 GLU A CA 1
ATOM 711 C C . GLU A 1 88 ? -10.785 -5.465 11.242 1.00 75.19 88 GLU A C 1
ATOM 713 O O . GLU A 1 88 ? -10.593 -5.675 12.449 1.00 75.19 88 GLU A O 1
ATOM 718 N N . PRO A 1 89 ? -11.786 -4.674 10.809 1.00 65.81 89 PRO A N 1
ATOM 719 C CA . PRO A 1 89 ? -12.785 -4.169 11.734 1.00 65.81 89 PRO A CA 1
ATOM 720 C C . PRO A 1 89 ? -13.409 -5.382 12.416 1.00 65.81 89 PRO A C 1
ATOM 722 O O . PRO A 1 89 ? -13.773 -6.350 11.747 1.00 65.81 89 PRO A O 1
ATOM 725 N N . ALA A 1 90 ? -13.453 -5.364 13.751 1.00 58.91 90 ALA A N 1
ATOM 726 C CA . ALA A 1 90 ? -14.106 -6.414 14.514 1.00 58.91 90 ALA A CA 1
ATOM 727 C C . ALA A 1 90 ? -15.567 -6.437 14.059 1.00 58.91 90 ALA A C 1
ATOM 729 O O . ALA A 1 90 ? -16.329 -5.545 14.422 1.00 58.91 90 ALA A O 1
ATOM 730 N N . GLY A 1 91 ? -15.903 -7.375 13.173 1.00 54.31 91 GLY A N 1
ATOM 731 C CA . GLY A 1 91 ? -17.256 -7.523 12.666 1.00 54.31 91 GLY A CA 1
ATOM 732 C C . GLY A 1 91 ? -18.195 -7.707 13.850 1.00 54.31 91 GLY A C 1
ATOM 733 O O . GLY A 1 91 ? -17.943 -8.569 14.695 1.00 54.31 91 GLY A O 1
ATOM 734 N N . GLU A 1 92 ? -19.216 -6.855 13.927 1.00 43.56 92 GLU A N 1
ATOM 735 C CA . GLU A 1 92 ? -20.415 -7.124 14.726 1.00 43.56 92 GLU A CA 1
ATOM 736 C C . GLU A 1 92 ? -21.096 -8.421 14.270 1.00 43.56 92 GLU A C 1
ATOM 738 O O . GLU A 1 92 ? -21.150 -8.674 13.041 1.00 43.56 92 GLU A O 1
#

Mean predicted aligned error: 7.25 Å